Protein AF-A0A7W0JC96-F1 (afdb_monomer)

Foldseek 3Di:
DCVVVCVVLVVDDDPPCVQVVQQVVCVLVVFDRWDWDDPPVDIDTHGDDHPVVVPDDPDPPDDPDPDDDPVRVVVVVCPDPPRNDDPDDPPSPPPPDDD

Solvent-accessible surface area (backbone atoms only — not comparable to full-atom values): 6729 Å² total; per-residue (Å²): 144,54,67,66,59,34,41,77,68,66,75,44,77,69,89,83,48,63,66,60,46,54,44,48,54,20,59,76,67,70,31,65,68,60,48,78,44,81,62,83,96,43,74,49,77,46,75,64,81,45,68,84,59,70,75,51,75,82,69,72,81,72,75,82,60,100,59,78,52,71,69,53,51,54,56,55,63,62,71,44,88,90,59,80,81,72,86,74,76,81,82,78,78,79,78,78,77,83,132

Seconda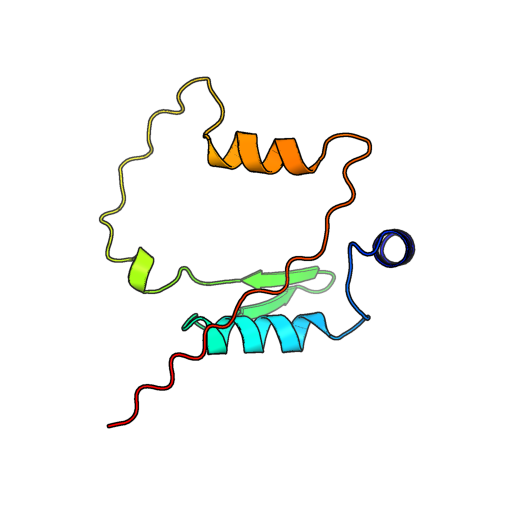ry structure (DSSP, 8-state):
--HHHHHHTT-S-STT-HHHHHHHHHHHTTPPPPEEEEETTEEEEEPPPPGGGTTS---------SS--HHHHHHHHTTSTT-----------------

pLDDT: mean 76.67, std 17.03, range [34.97, 96.94]

Sequence (99 aa):
MIARVFHELQLMEVWGSGYKRCMEDCRLGDYLAPEWLELGAAVRVTFSP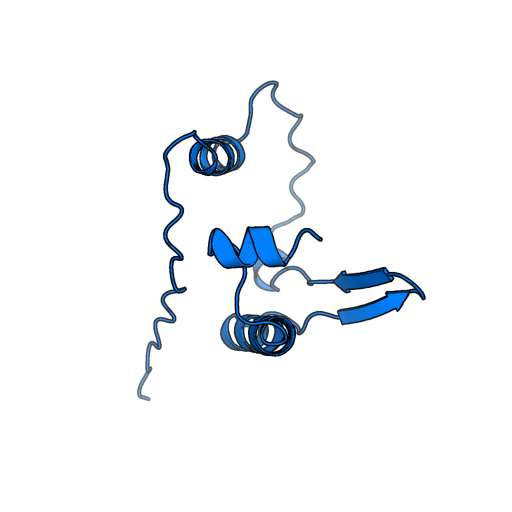HQRTLTKEPQPPQEVLHGLLERQKTILSLFQPGLQLKYIRPIVELTSIHG

Radius of gyration: 18.06 Å; Cα contacts (8 Å, |Δi|>4): 47; chains: 1; bounding box: 36×48×40 Å

Structure (mmCIF, N/CA/C/O backbone):
data_AF-A0A7W0JC96-F1
#
_entry.id   AF-A0A7W0JC96-F1
#
loop_
_atom_site.group_PDB
_atom_site.id
_atom_site.type_symbol
_atom_site.label_atom_id
_atom_site.label_alt_id
_atom_site.label_comp_id
_atom_site.label_asym_id
_atom_site.label_entity_id
_atom_site.label_seq_id
_atom_site.pdbx_PDB_ins_code
_atom_site.Cartn_x
_atom_site.Cartn_y
_atom_site.Cartn_z
_atom_site.occupancy
_atom_site.B_iso_or_equiv
_atom_site.auth_seq_id
_atom_site.auth_comp_id
_atom_site.auth_asym_id
_atom_site.auth_atom_id
_atom_site.pdbx_PDB_model_num
ATOM 1 N N . MET A 1 1 ? -6.860 5.965 16.430 1.00 62.34 1 MET A N 1
ATOM 2 C CA . MET A 1 1 ? -8.130 5.205 16.429 1.00 62.34 1 MET A CA 1
ATOM 3 C C . MET A 1 1 ? -8.725 5.224 15.018 1.00 62.34 1 MET A C 1
ATOM 5 O O . MET A 1 1 ? -9.685 5.925 14.766 1.00 62.34 1 MET A O 1
ATOM 9 N N . ILE A 1 2 ? -8.098 4.515 14.074 1.00 83.81 2 ILE A N 1
ATOM 10 C CA . ILE A 1 2 ? -8.549 4.438 12.664 1.00 83.81 2 ILE A CA 1
ATOM 11 C C . ILE A 1 2 ? -8.513 2.993 12.173 1.00 83.81 2 ILE A C 1
ATOM 13 O O . ILE A 1 2 ? -9.441 2.493 11.554 1.00 83.81 2 ILE A O 1
ATOM 17 N N . ALA A 1 3 ? -7.480 2.273 12.589 1.00 81.19 3 ALA A N 1
ATOM 18 C CA . ALA A 1 3 ? -7.256 0.902 12.200 1.00 81.19 3 ALA A CA 1
ATOM 19 C C . ALA A 1 3 ? -8.355 -0.082 12.661 1.00 81.19 3 ALA A C 1
ATOM 21 O O . ALA A 1 3 ? -8.701 -0.998 11.924 1.00 81.19 3 ALA A O 1
ATOM 22 N N . ARG A 1 4 ? -8.999 0.150 13.814 1.00 85.19 4 ARG A N 1
ATOM 23 C CA . ARG A 1 4 ? -10.183 -0.631 14.217 1.00 85.19 4 ARG A CA 1
ATOM 24 C C . ARG A 1 4 ? -11.345 -0.475 13.227 1.00 85.19 4 ARG A C 1
ATOM 26 O O . ARG A 1 4 ? -11.932 -1.475 12.844 1.00 85.19 4 ARG A O 1
ATOM 33 N N . VAL A 1 5 ? -11.629 0.753 12.783 1.00 89.62 5 VAL A N 1
ATOM 34 C CA . VAL A 1 5 ? -12.694 1.033 11.803 1.00 89.62 5 VAL A CA 1
ATOM 35 C C . VAL A 1 5 ? -12.396 0.325 10.481 1.00 89.62 5 VAL A C 1
ATOM 37 O O . VAL A 1 5 ? -13.267 -0.317 9.914 1.00 89.62 5 VAL A O 1
ATOM 40 N N . PHE A 1 6 ? -11.148 0.367 10.017 1.00 86.19 6 PHE A N 1
ATOM 41 C CA . PHE A 1 6 ? -10.742 -0.297 8.774 1.00 86.19 6 PHE A CA 1
ATOM 42 C C . PHE A 1 6 ? -10.831 -1.824 8.876 1.00 86.19 6 PHE A C 1
ATOM 44 O O . PHE A 1 6 ? -11.220 -2.478 7.913 1.00 86.19 6 PHE A O 1
ATOM 51 N N . HIS A 1 7 ? -10.511 -2.388 10.042 1.00 83.44 7 HIS A N 1
ATOM 52 C CA . HIS A 1 7 ? -10.694 -3.810 10.312 1.00 83.44 7 HIS A CA 1
ATOM 53 C C . HIS A 1 7 ? -12.183 -4.200 10.337 1.00 83.44 7 HIS A C 1
ATOM 55 O O . HIS A 1 7 ? -12.569 -5.174 9.699 1.00 83.44 7 HIS A O 1
ATOM 61 N N . GLU A 1 8 ? -13.036 -3.434 11.028 1.00 86.69 8 GLU A N 1
ATOM 62 C CA . GLU A 1 8 ? -14.490 -3.673 11.078 1.00 86.69 8 GLU A CA 1
ATOM 63 C C . GLU A 1 8 ? -15.146 -3.550 9.692 1.00 86.69 8 GLU A C 1
ATOM 65 O O . GLU A 1 8 ? -16.044 -4.323 9.368 1.00 86.69 8 GLU A O 1
ATOM 70 N N . LEU A 1 9 ? -14.649 -2.646 8.843 1.00 90.69 9 LEU A N 1
ATOM 71 C CA . LEU A 1 9 ? -15.070 -2.508 7.445 1.00 90.69 9 LEU A CA 1
ATOM 72 C C . LEU A 1 9 ? -14.422 -3.532 6.496 1.00 90.69 9 LEU A C 1
ATOM 74 O O . LEU A 1 9 ? -14.655 -3.463 5.293 1.00 90.69 9 LEU A O 1
ATOM 78 N N . GLN A 1 10 ? -13.601 -4.460 7.002 1.00 84.62 10 GLN A N 1
ATOM 79 C CA . GLN A 1 10 ? -12.870 -5.459 6.206 1.00 84.62 10 GLN A CA 1
ATOM 80 C C . GLN A 1 10 ? -11.957 -4.856 5.119 1.00 84.62 10 GLN A C 1
ATOM 82 O O . GLN A 1 10 ? -11.614 -5.509 4.136 1.00 84.62 10 GLN A O 1
ATOM 87 N N . LEU A 1 11 ? -11.522 -3.610 5.313 1.00 83.69 11 LEU A N 1
ATOM 88 C CA . LEU A 1 11 ? -10.596 -2.890 4.431 1.00 83.69 11 LEU A CA 1
ATOM 89 C C . LEU A 1 11 ? -9.130 -3.096 4.822 1.00 83.69 11 LEU A C 1
ATOM 91 O O . LEU A 1 11 ? -8.225 -2.600 4.153 1.00 83.69 11 LEU A O 1
ATOM 95 N N . MET A 1 12 ? -8.888 -3.805 5.920 1.00 82.94 12 MET A N 1
ATOM 96 C CA . MET A 1 12 ? -7.559 -4.118 6.407 1.00 82.94 12 MET A CA 1
ATOM 97 C C . MET A 1 12 ? -7.497 -5.561 6.878 1.00 82.94 12 MET A C 1
ATOM 99 O O . MET A 1 12 ? -8.431 -6.092 7.473 1.00 82.94 12 MET A O 1
ATOM 103 N N . GLU A 1 13 ? -6.364 -6.182 6.587 1.00 77.56 13 GLU A N 1
ATOM 104 C CA . GLU A 1 13 ? -6.033 -7.528 7.028 1.00 77.56 13 GLU A CA 1
ATOM 105 C C . GLU A 1 13 ? -5.705 -7.599 8.530 1.00 77.56 13 GLU A C 1
ATOM 107 O O . GLU A 1 13 ? -5.724 -6.600 9.254 1.00 77.56 13 GLU A O 1
ATOM 112 N N . VAL A 1 14 ? -5.381 -8.807 8.997 1.00 79.88 14 VAL A N 1
ATOM 113 C CA . VAL A 1 14 ? -4.924 -9.040 10.369 1.00 79.88 14 VAL A CA 1
ATOM 114 C C . VAL A 1 14 ? -3.669 -8.215 10.645 1.00 79.88 14 VAL A C 1
ATOM 116 O O . VAL A 1 14 ? -2.748 -8.130 9.833 1.00 79.88 14 VAL A O 1
ATOM 119 N N . TRP A 1 15 ? -3.613 -7.607 11.826 1.00 78.94 15 TRP A N 1
ATOM 120 C CA . TRP A 1 15 ? -2.476 -6.779 12.198 1.00 78.94 15 TRP A CA 1
ATOM 121 C C . TRP A 1 15 ? -1.159 -7.557 12.108 1.00 78.94 15 TRP A C 1
ATOM 123 O O . TRP A 1 15 ? -1.042 -8.670 12.616 1.00 78.94 15 TRP A O 1
ATOM 133 N N . GLY A 1 16 ? -0.157 -6.952 11.470 1.00 80.56 16 GLY A N 1
ATOM 134 C CA . GLY A 1 16 ? 1.179 -7.535 11.333 1.00 80.56 16 GLY A CA 1
ATOM 135 C C . GLY A 1 16 ? 1.371 -8.504 10.159 1.00 80.56 16 GLY A C 1
ATOM 136 O O . GLY A 1 16 ? 2.507 -8.913 9.925 1.00 80.56 16 GLY A O 1
ATOM 137 N N . SER A 1 17 ? 0.338 -8.843 9.373 1.00 85.94 17 SER A N 1
ATOM 138 C CA . SER A 1 17 ? 0.527 -9.688 8.177 1.00 85.94 17 SER A CA 1
ATOM 139 C C . SER A 1 17 ? 1.043 -8.924 6.953 1.00 85.94 17 SER A C 1
ATOM 141 O O . SER A 1 17 ? 1.684 -9.528 6.091 1.00 85.94 17 SER A O 1
ATOM 143 N N . GLY A 1 18 ? 0.844 -7.603 6.901 1.00 86.25 18 GLY A N 1
ATOM 144 C CA . GLY A 1 18 ? 1.124 -6.808 5.702 1.00 86.25 18 GLY A CA 1
ATOM 145 C C . GLY A 1 18 ? 2.573 -6.825 5.233 1.00 86.25 18 GLY A C 1
ATOM 146 O O . GLY A 1 18 ? 2.811 -6.947 4.038 1.00 86.25 18 GLY A O 1
ATOM 147 N N . TYR A 1 19 ? 3.551 -6.808 6.146 1.00 89.44 19 TYR A N 1
ATOM 148 C CA . TYR A 1 19 ? 4.965 -6.906 5.763 1.00 89.44 19 TYR A CA 1
ATOM 149 C C . TYR A 1 19 ? 5.255 -8.206 5.002 1.00 89.44 19 TYR A C 1
ATOM 151 O O . TYR A 1 19 ? 5.767 -8.178 3.884 1.00 89.44 19 TYR A O 1
ATOM 159 N N . LYS A 1 20 ? 4.880 -9.351 5.593 1.00 90.19 20 LYS A N 1
ATOM 160 C CA . LYS A 1 20 ? 5.127 -10.674 5.001 1.00 90.19 20 LYS A CA 1
ATOM 161 C C . LYS A 1 20 ? 4.429 -10.816 3.654 1.00 90.19 20 LYS A C 1
ATOM 163 O O . LYS A 1 20 ? 5.025 -11.347 2.725 1.00 90.19 20 LYS A O 1
ATOM 168 N N . ARG A 1 21 ? 3.197 -10.316 3.545 1.00 90.00 21 ARG A N 1
ATOM 169 C CA . ARG A 1 21 ? 2.435 -10.376 2.299 1.00 90.00 21 ARG A CA 1
ATOM 170 C C . ARG A 1 21 ? 3.056 -9.512 1.205 1.00 90.00 21 ARG A C 1
ATOM 172 O O . ARG A 1 21 ? 3.253 -10.014 0.113 1.00 90.00 21 ARG A O 1
ATOM 179 N N . CYS A 1 22 ? 3.441 -8.268 1.501 1.00 93.19 22 CYS A N 1
ATOM 180 C CA . CYS A 1 22 ? 4.113 -7.408 0.521 1.00 93.19 22 CYS A CA 1
ATOM 181 C C . CYS A 1 22 ? 5.393 -8.054 -0.027 1.00 93.19 22 CYS A C 1
ATOM 183 O O . CYS A 1 22 ? 5.638 -8.007 -1.228 1.00 93.19 22 CYS A O 1
ATOM 185 N N . MET A 1 23 ? 6.197 -8.672 0.844 1.00 94.62 23 MET A N 1
ATOM 186 C CA . MET A 1 23 ? 7.412 -9.376 0.427 1.00 94.62 23 MET A CA 1
ATOM 187 C C . MET A 1 23 ? 7.097 -10.573 -0.479 1.00 94.62 23 MET A C 1
ATOM 189 O O . MET A 1 23 ? 7.739 -10.741 -1.514 1.00 94.62 23 MET A O 1
ATOM 193 N N . GLU A 1 24 ? 6.105 -11.384 -0.107 1.00 95.06 24 GLU A N 1
ATOM 194 C CA . GLU A 1 24 ? 5.723 -12.574 -0.870 1.00 95.06 24 GLU A CA 1
ATOM 195 C C . GLU A 1 24 ? 5.070 -12.225 -2.211 1.00 95.06 24 GLU A C 1
ATOM 197 O O . GLU A 1 24 ? 5.431 -12.809 -3.228 1.00 95.06 24 GLU A O 1
ATOM 202 N N . ASP A 1 25 ? 4.182 -11.231 -2.247 1.00 94.88 25 ASP A N 1
ATOM 203 C CA . ASP A 1 25 ? 3.542 -10.759 -3.477 1.00 94.88 25 ASP A CA 1
ATOM 204 C C . ASP A 1 25 ? 4.585 -10.209 -4.460 1.00 94.88 25 ASP A C 1
ATOM 206 O O . ASP A 1 25 ? 4.528 -10.507 -5.654 1.00 94.88 25 ASP A O 1
ATOM 210 N N . CYS A 1 26 ? 5.584 -9.460 -3.970 1.00 95.31 26 CYS A N 1
ATOM 211 C CA . CYS A 1 26 ? 6.694 -9.013 -4.810 1.00 95.31 26 CYS A CA 1
ATOM 212 C C . CYS A 1 26 ? 7.502 -10.196 -5.352 1.00 95.31 26 CYS A C 1
ATOM 214 O O . CYS A 1 26 ? 7.782 -10.238 -6.547 1.00 95.31 26 CYS A O 1
ATOM 216 N N . ARG A 1 27 ? 7.819 -11.182 -4.504 1.00 94.69 27 ARG A N 1
ATOM 217 C CA . ARG A 1 27 ? 8.565 -12.382 -4.903 1.00 94.69 27 ARG A CA 1
ATOM 218 C C . ARG A 1 27 ? 7.816 -13.203 -5.957 1.00 94.69 27 ARG A C 1
ATOM 220 O O . ARG A 1 27 ? 8.423 -13.644 -6.927 1.00 94.69 27 ARG A O 1
ATOM 227 N N . LEU A 1 28 ? 6.516 -13.424 -5.767 1.00 96.19 28 LEU A N 1
ATOM 228 C CA . LEU A 1 28 ? 5.668 -14.176 -6.698 1.00 96.19 28 LEU A CA 1
ATOM 229 C C . LEU A 1 28 ? 5.437 -13.420 -8.009 1.00 96.19 28 LEU A C 1
ATOM 231 O O . LEU A 1 28 ? 5.305 -14.043 -9.059 1.00 96.19 28 LEU A O 1
ATOM 235 N N . GLY A 1 29 ? 5.383 -12.090 -7.947 1.00 93.06 29 GLY A N 1
ATOM 236 C CA . GLY A 1 29 ? 5.169 -11.223 -9.099 1.00 93.06 29 GLY A CA 1
ATOM 237 C C . GLY A 1 29 ? 6.435 -10.812 -9.849 1.00 93.06 29 GLY A C 1
ATOM 238 O O . GLY A 1 29 ? 6.317 -9.940 -10.701 1.00 93.06 29 GLY A O 1
ATOM 239 N N . ASP A 1 30 ? 7.610 -11.370 -9.527 1.00 93.12 30 ASP A N 1
ATOM 240 C CA . ASP A 1 30 ? 8.909 -10.997 -10.123 1.00 93.12 30 ASP A CA 1
ATOM 241 C C . ASP A 1 30 ? 9.262 -9.496 -9.960 1.00 93.12 30 ASP A C 1
ATOM 243 O O . ASP A 1 30 ? 9.928 -8.861 -10.781 1.00 93.12 30 ASP A O 1
ATOM 247 N N . TYR A 1 31 ? 8.802 -8.897 -8.858 1.00 94.38 31 TYR A N 1
ATOM 248 C CA . TYR A 1 31 ? 9.202 -7.561 -8.426 1.00 94.38 31 TYR A CA 1
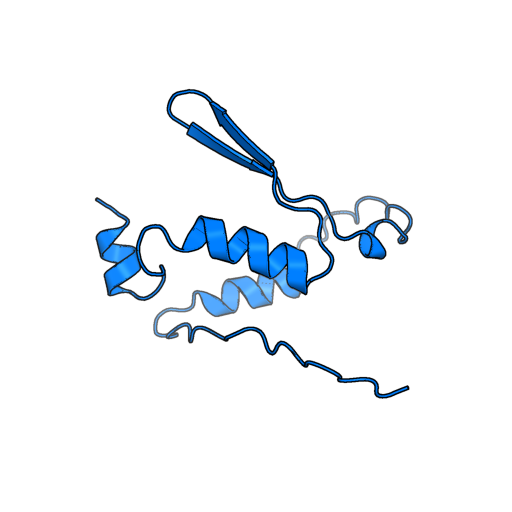ATOM 249 C C . TYR A 1 31 ? 10.412 -7.640 -7.494 1.00 94.38 31 TYR A C 1
ATOM 251 O O . TYR A 1 31 ? 10.573 -8.579 -6.711 1.00 94.38 31 TYR A O 1
ATOM 259 N N . LEU A 1 32 ? 11.220 -6.577 -7.486 1.00 93.81 32 LEU A N 1
ATOM 260 C CA . LEU A 1 32 ? 12.180 -6.367 -6.405 1.00 93.81 32 LEU A CA 1
ATOM 261 C C . LEU A 1 32 ? 11.437 -6.207 -5.074 1.00 93.81 32 LEU A C 1
ATOM 263 O O . LEU A 1 32 ? 10.374 -5.583 -5.016 1.00 93.81 32 LEU A O 1
ATOM 267 N N . ALA A 1 33 ? 12.025 -6.745 -4.006 1.00 95.56 33 ALA A N 1
ATOM 268 C CA . ALA A 1 33 ? 11.502 -6.558 -2.662 1.00 95.56 33 ALA A CA 1
ATOM 269 C C . ALA A 1 33 ? 11.395 -5.057 -2.322 1.00 95.56 33 ALA A C 1
ATOM 271 O O . ALA A 1 33 ? 12.295 -4.288 -2.678 1.00 95.56 33 ALA A O 1
ATOM 272 N N . PRO A 1 34 ? 10.323 -4.627 -1.635 1.00 96.12 34 PRO A N 1
ATOM 273 C CA . PRO A 1 34 ? 10.181 -3.241 -1.223 1.00 96.12 34 PRO A CA 1
ATOM 274 C C . PRO A 1 34 ? 11.248 -2.862 -0.195 1.00 96.12 34 PRO A C 1
ATOM 276 O O . PRO A 1 34 ? 11.569 -3.633 0.710 1.00 96.12 34 PRO A O 1
ATOM 279 N N . GLU A 1 35 ? 11.759 -1.640 -0.304 1.00 96.50 35 GLU A N 1
ATOM 280 C CA . GLU A 1 35 ? 12.647 -1.057 0.698 1.00 96.50 35 GLU A CA 1
ATOM 281 C C . GLU A 1 35 ? 11.811 -0.474 1.841 1.00 96.50 35 GLU A C 1
ATOM 283 O O . GLU A 1 35 ? 10.871 0.289 1.603 1.00 96.50 35 GLU A O 1
ATOM 288 N N . TRP A 1 36 ? 12.172 -0.807 3.078 1.00 95.19 36 TRP A N 1
ATOM 289 C CA . TRP A 1 36 ? 11.547 -0.275 4.285 1.00 95.19 36 TRP A CA 1
ATOM 290 C C . TRP A 1 36 ? 12.551 0.612 5.005 1.00 95.19 36 TRP A C 1
ATOM 292 O O . TRP A 1 36 ? 13.600 0.135 5.433 1.00 95.19 36 TRP A O 1
ATOM 302 N N . LEU A 1 37 ? 12.222 1.892 5.151 1.00 96.94 37 LEU A N 1
ATOM 303 C CA . LEU A 1 37 ? 13.072 2.861 5.829 1.00 96.94 37 LEU A CA 1
ATOM 304 C C . LEU A 1 37 ? 12.312 3.517 6.978 1.00 96.94 37 LEU A C 1
ATOM 306 O O . LEU A 1 37 ? 11.272 4.147 6.771 1.00 96.94 37 LEU A O 1
ATOM 310 N N . GLU A 1 38 ? 12.857 3.391 8.183 1.00 96.00 38 GLU A N 1
ATOM 311 C CA . GLU A 1 38 ? 12.364 4.093 9.363 1.00 96.00 38 GLU A CA 1
ATOM 312 C C . GLU A 1 38 ? 12.906 5.528 9.379 1.00 96.00 38 GLU A C 1
ATOM 314 O O . GLU A 1 38 ? 14.107 5.773 9.285 1.00 96.00 38 GLU A O 1
ATOM 319 N N . LEU A 1 39 ? 11.994 6.490 9.471 1.00 96.00 39 LEU A N 1
ATOM 320 C CA . LEU A 1 39 ? 12.244 7.928 9.475 1.00 96.00 39 LEU A CA 1
ATOM 321 C C . LEU A 1 39 ? 11.733 8.515 10.799 1.00 96.00 39 LEU A C 1
ATOM 323 O O . LEU A 1 39 ? 10.883 9.407 10.826 1.00 96.00 39 LEU A O 1
ATOM 327 N N . GLY A 1 40 ? 12.207 7.953 11.913 1.00 94.19 40 GLY A N 1
ATOM 328 C CA . GLY A 1 40 ? 11.754 8.300 13.259 1.00 94.19 40 GLY A CA 1
ATOM 329 C C . GLY A 1 40 ? 10.287 7.929 13.472 1.00 94.19 40 GLY A C 1
ATOM 330 O O . GLY A 1 40 ? 9.948 6.762 13.602 1.00 94.19 40 GLY A O 1
ATOM 331 N N . ALA A 1 41 ? 9.395 8.922 13.488 1.00 92.56 41 ALA A N 1
ATOM 332 C CA . ALA A 1 41 ? 7.960 8.699 13.700 1.00 92.56 41 ALA A CA 1
ATOM 333 C C . ALA A 1 41 ? 7.206 8.198 12.450 1.00 92.56 41 ALA A C 1
ATOM 335 O O . ALA A 1 41 ? 5.993 7.990 12.504 1.00 92.56 41 ALA A O 1
ATOM 336 N N . ALA A 1 42 ? 7.895 8.041 11.318 1.00 93.81 42 ALA A N 1
ATOM 337 C CA . ALA A 1 42 ? 7.312 7.600 10.059 1.00 93.81 42 ALA A CA 1
ATOM 338 C C . ALA A 1 42 ? 8.068 6.400 9.485 1.00 93.81 42 ALA A C 1
ATOM 340 O O . ALA A 1 42 ? 9.254 6.214 9.734 1.00 93.81 42 ALA A O 1
ATOM 341 N N . VAL A 1 43 ? 7.382 5.620 8.655 1.00 93.06 43 VAL A N 1
ATOM 342 C CA . VAL A 1 43 ? 7.988 4.558 7.849 1.00 93.06 43 VAL A CA 1
ATOM 343 C C . VAL A 1 43 ? 7.716 4.867 6.386 1.00 93.06 43 VAL A C 1
ATOM 345 O O . VAL A 1 43 ? 6.575 5.132 6.004 1.00 93.06 43 VAL A O 1
ATOM 348 N N . ARG A 1 44 ? 8.764 4.829 5.563 1.00 95.44 44 ARG A N 1
ATOM 349 C CA . ARG A 1 44 ? 8.656 4.888 4.107 1.00 95.44 44 ARG A CA 1
ATOM 350 C C . ARG A 1 44 ? 8.817 3.485 3.542 1.00 95.44 44 ARG A C 1
ATOM 352 O O . ARG A 1 44 ? 9.771 2.791 3.879 1.00 95.44 44 ARG A O 1
ATOM 359 N N . VAL A 1 45 ? 7.896 3.107 2.663 1.00 95.56 45 VAL A N 1
ATOM 360 C CA . VAL A 1 45 ? 7.936 1.837 1.935 1.00 95.56 45 VAL A CA 1
ATOM 361 C C . VAL A 1 45 ? 8.033 2.148 0.448 1.00 95.56 45 VAL A C 1
ATOM 363 O O . VAL A 1 45 ? 7.124 2.767 -0.107 1.00 95.56 45 VAL A O 1
ATOM 366 N N . THR A 1 46 ? 9.136 1.757 -0.187 1.00 96.38 46 THR A N 1
ATOM 367 C CA . THR A 1 46 ? 9.413 2.065 -1.596 1.00 96.38 46 THR A CA 1
ATOM 368 C C . THR A 1 46 ? 9.309 0.802 -2.441 1.00 96.38 46 THR A C 1
ATOM 370 O O . THR A 1 46 ? 10.068 -0.144 -2.242 1.00 96.38 46 THR A O 1
ATOM 3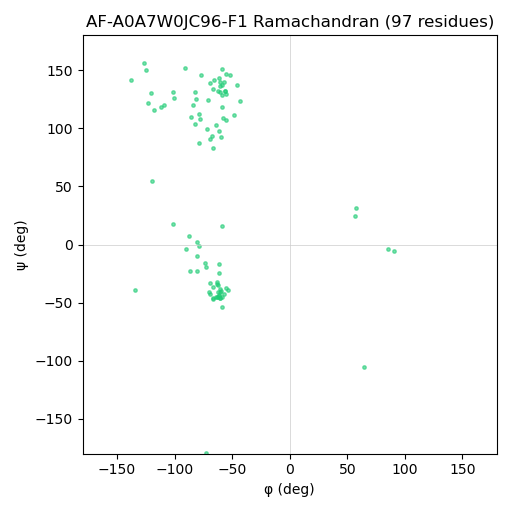73 N N . PHE A 1 47 ? 8.403 0.802 -3.420 1.00 95.12 47 PHE A N 1
ATOM 374 C CA . PHE A 1 47 ? 8.289 -0.253 -4.430 1.00 95.12 47 PHE A CA 1
ATOM 375 C C . PHE A 1 47 ? 8.941 0.209 -5.731 1.00 95.12 47 PHE A C 1
ATOM 377 O O . PHE 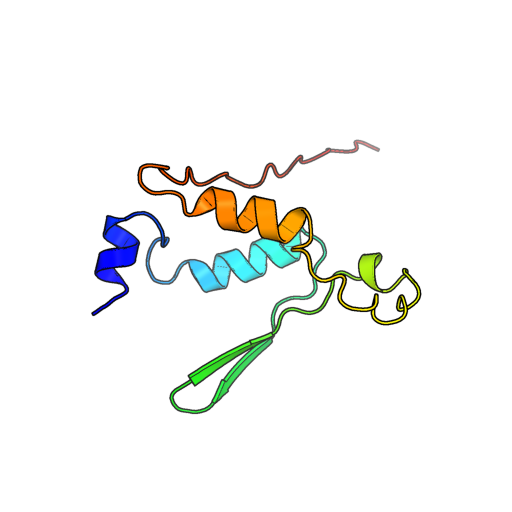A 1 47 ? 8.589 1.263 -6.265 1.00 95.12 47 PHE A O 1
ATOM 384 N N . SER A 1 48 ? 9.870 -0.588 -6.255 1.00 92.12 48 SER A N 1
ATOM 385 C CA . SER A 1 48 ? 10.455 -0.323 -7.570 1.00 92.12 48 SER A CA 1
ATOM 386 C C . SER A 1 48 ? 9.490 -0.744 -8.686 1.00 92.12 48 SER A C 1
ATOM 388 O O . SER A 1 48 ? 8.777 -1.741 -8.529 1.00 92.12 48 SER A O 1
ATOM 390 N N . PRO A 1 49 ? 9.460 -0.031 -9.828 1.00 90.50 49 PRO A N 1
ATOM 391 C CA . PRO A 1 49 ? 8.710 -0.473 -10.998 1.00 90.50 49 PRO A CA 1
ATOM 392 C C . PRO A 1 49 ? 9.131 -1.879 -11.440 1.00 90.50 49 PRO A C 1
ATOM 394 O O . PRO A 1 49 ? 10.302 -2.248 -11.343 1.00 90.50 49 PRO A O 1
ATOM 397 N N . HIS A 1 50 ? 8.186 -2.657 -11.971 1.00 90.81 50 HIS A N 1
ATOM 398 C CA . HIS A 1 50 ? 8.488 -3.979 -12.522 1.00 90.81 50 HIS A CA 1
ATOM 399 C C . HIS A 1 50 ? 9.482 -3.857 -13.685 1.00 90.81 50 HIS A C 1
ATOM 401 O O . HIS A 1 50 ? 9.310 -2.983 -14.537 1.00 90.81 50 HIS A O 1
ATOM 407 N N . GLN A 1 51 ? 10.459 -4.758 -13.814 1.00 82.56 51 GLN A N 1
ATOM 408 C CA . GLN A 1 51 ? 11.491 -4.668 -14.865 1.00 82.56 51 GLN A CA 1
ATOM 409 C C . GLN A 1 51 ? 10.900 -4.591 -16.285 1.00 82.56 51 GLN A C 1
ATOM 411 O O . GLN A 1 51 ? 11.341 -3.801 -17.114 1.00 82.56 51 GLN A O 1
ATOM 416 N N . ARG A 1 52 ? 9.807 -5.324 -16.536 1.00 81.31 52 ARG A N 1
ATOM 417 C CA . ARG A 1 52 ? 9.032 -5.278 -17.799 1.00 81.31 52 ARG A CA 1
ATOM 418 C C . ARG A 1 52 ? 8.419 -3.908 -18.133 1.00 81.31 52 ARG A C 1
ATOM 420 O O . ARG A 1 52 ? 7.992 -3.698 -19.263 1.00 81.31 52 ARG A O 1
ATOM 427 N N . THR A 1 53 ? 8.321 -2.990 -17.171 1.00 74.62 53 THR A N 1
ATOM 428 C CA . THR A 1 53 ? 7.842 -1.617 -17.420 1.00 74.62 53 THR A CA 1
ATOM 429 C C . THR A 1 53 ? 8.956 -0.676 -17.868 1.00 74.62 53 THR A C 1
ATOM 431 O O . THR A 1 53 ? 8.663 0.290 -18.563 1.00 74.62 53 THR A O 1
ATOM 434 N N . LEU A 1 54 ? 10.219 -0.994 -17.559 1.00 66.56 54 LEU A N 1
ATOM 435 C CA . LEU A 1 54 ? 11.389 -0.200 -17.952 1.00 66.56 54 LEU A CA 1
ATOM 436 C C . LEU A 1 54 ? 11.724 -0.331 -19.446 1.00 66.56 54 LEU A C 1
ATOM 438 O O . LEU A 1 54 ? 12.467 0.479 -19.984 1.00 66.56 54 LEU A O 1
ATOM 442 N N . THR A 1 55 ? 11.178 -1.344 -20.123 1.00 57.97 55 THR A N 1
ATOM 443 C C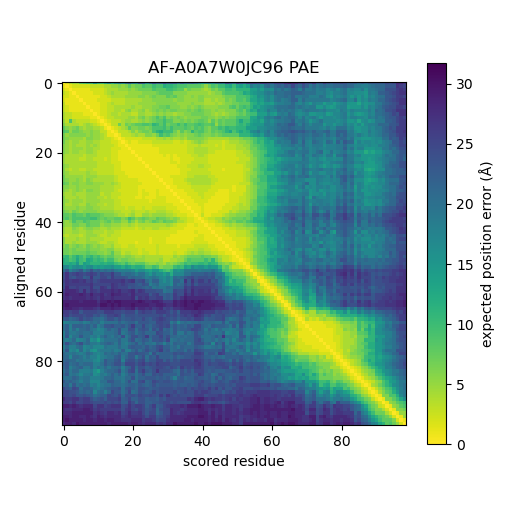A . THR A 1 55 ? 11.381 -1.588 -21.561 1.00 57.97 55 THR A CA 1
ATOM 444 C C . THR A 1 55 ? 10.497 -0.716 -22.455 1.00 57.97 55 THR A C 1
ATOM 446 O O . THR A 1 55 ? 10.677 -0.707 -23.669 1.00 57.97 55 THR A O 1
ATOM 449 N N . LYS A 1 56 ? 9.525 0.005 -21.885 1.00 58.09 56 LYS A N 1
ATOM 450 C CA . LYS A 1 56 ? 8.792 1.040 -22.615 1.00 58.09 56 LYS A CA 1
ATOM 451 C C . LYS A 1 56 ? 9.619 2.314 -22.537 1.00 58.09 56 LYS A C 1
ATOM 453 O O . LYS A 1 56 ? 9.863 2.793 -21.432 1.00 58.09 56 LYS A O 1
ATOM 458 N N . GLU A 1 57 ? 10.036 2.850 -23.686 1.00 61.25 57 GLU A N 1
ATOM 459 C CA . GLU A 1 57 ? 10.600 4.201 -23.739 1.00 61.25 57 GLU A CA 1
ATOM 460 C C . GLU A 1 57 ? 9.712 5.146 -22.917 1.00 61.25 57 GLU A C 1
ATOM 462 O O . GLU A 1 57 ? 8.480 5.019 -22.988 1.00 61.25 57 GLU A O 1
ATOM 467 N N . PRO A 1 58 ? 10.302 6.047 -22.108 1.00 56.34 58 PRO A N 1
ATOM 468 C CA . PRO A 1 58 ? 9.533 7.012 -21.345 1.00 56.34 58 PRO A CA 1
ATOM 469 C C . PRO A 1 58 ? 8.657 7.787 -22.323 1.00 56.34 58 PRO A C 1
ATOM 471 O O . PRO A 1 58 ? 9.141 8.591 -23.117 1.00 56.34 58 PRO A O 1
ATOM 474 N N . GLN A 1 59 ? 7.357 7.496 -22.296 1.00 57.91 59 GLN A N 1
ATOM 475 C CA . GLN A 1 59 ? 6.411 8.252 -23.091 1.00 57.91 59 GLN A CA 1
ATOM 476 C C . GLN A 1 59 ? 6.481 9.693 -22.584 1.00 57.91 59 GLN A C 1
ATOM 478 O O . GLN A 1 59 ? 6.475 9.892 -21.360 1.00 57.91 59 GLN A O 1
ATOM 483 N N . PRO A 1 60 ? 6.584 10.692 -23.479 1.00 60.66 60 PRO A N 1
ATOM 484 C CA . PRO A 1 60 ? 6.522 12.081 -23.061 1.00 60.66 60 PRO A CA 1
ATOM 485 C C . PRO A 1 60 ? 5.263 12.268 -22.206 1.00 60.66 60 PRO A C 1
ATOM 487 O O . PRO A 1 60 ? 4.267 11.579 -22.462 1.00 60.66 60 PRO A O 1
ATOM 490 N N . PRO A 1 61 ? 5.298 13.141 -21.180 1.00 56.19 61 PRO A N 1
ATOM 491 C CA . PRO A 1 61 ? 4.127 13.423 -20.365 1.00 56.19 61 PRO A CA 1
ATOM 492 C C . PRO A 1 61 ? 2.961 13.701 -21.308 1.00 56.19 61 PRO A C 1
ATOM 494 O O . PRO A 1 61 ? 3.000 14.677 -22.056 1.00 56.19 61 PRO A O 1
ATOM 497 N N . GLN A 1 62 ? 1.978 12.798 -21.350 1.00 58.34 62 GLN A N 1
ATOM 498 C CA . GLN A 1 62 ? 0.772 13.046 -22.122 1.00 58.34 62 GLN A CA 1
ATOM 499 C C . GLN A 1 62 ? 0.191 14.330 -21.545 1.00 58.34 62 GLN A C 1
ATOM 501 O O . GLN A 1 62 ? -0.077 14.381 -20.340 1.00 58.34 62 GLN A O 1
ATOM 506 N N . GLU A 1 63 ? 0.091 15.373 -22.377 1.00 57.62 63 GLU A N 1
ATOM 507 C CA . GLU A 1 63 ? -0.599 16.607 -22.018 1.00 57.62 63 GLU A CA 1
ATOM 508 C C . GLU A 1 63 ? -1.887 16.206 -21.317 1.00 57.62 63 GLU A C 1
ATOM 510 O O . GLU A 1 63 ? -2.644 15.379 -21.833 1.00 57.62 63 GLU A O 1
ATOM 515 N N . VAL A 1 64 ? -2.056 16.701 -20.091 1.00 56.75 64 VAL A N 1
ATOM 516 C CA . VAL A 1 64 ? -3.181 16.370 -19.226 1.00 56.75 64 VAL A CA 1
ATOM 517 C C . VAL A 1 64 ? -4.441 16.790 -19.968 1.00 56.75 64 VAL A C 1
ATOM 519 O O . VAL A 1 64 ? -4.871 17.939 -19.906 1.00 56.75 64 VAL A O 1
ATOM 522 N N . LEU A 1 65 ? -5.017 15.853 -20.718 1.00 52.06 65 LEU A N 1
ATOM 523 C CA . LEU A 1 65 ? -6.331 16.005 -21.296 1.00 52.06 65 LEU A CA 1
ATOM 524 C C . LEU A 1 65 ? -7.246 16.285 -20.104 1.00 52.06 65 LEU A C 1
ATOM 526 O O . LEU A 1 65 ? -7.160 15.597 -19.089 1.00 52.06 65 LEU A O 1
ATOM 530 N N . HIS A 1 66 ? -8.096 17.302 -20.209 1.00 59.44 66 HIS A N 1
ATOM 531 C CA . HIS A 1 66 ? -9.017 17.774 -19.166 1.00 59.44 66 HIS A CA 1
ATOM 532 C C . HIS A 1 66 ? -10.032 16.717 -18.650 1.00 59.44 66 HIS A C 1
ATOM 534 O O . HIS A 1 66 ? -11.022 17.064 -18.010 1.00 59.44 66 HIS A O 1
ATOM 540 N N . GLY A 1 67 ? -9.815 15.427 -18.911 1.00 66.00 67 GLY A N 1
ATOM 541 C CA . GLY A 1 67 ? -10.623 14.306 -18.462 1.00 66.00 67 GLY A CA 1
ATOM 542 C C . GLY A 1 67 ? -9.805 13.267 -17.700 1.00 66.00 67 GLY A C 1
ATOM 543 O O . GLY A 1 67 ? -8.624 13.044 -17.953 1.00 66.00 67 GLY A O 1
ATOM 544 N N . LEU A 1 68 ? -10.474 12.595 -16.766 1.00 73.81 68 LEU A N 1
ATOM 545 C CA . LEU A 1 68 ? -9.908 11.455 -16.055 1.00 73.81 68 LEU A CA 1
ATOM 546 C C . LEU A 1 68 ? -9.559 10.333 -17.038 1.00 73.81 68 LEU A C 1
ATOM 548 O O . LEU A 1 68 ? -10.371 9.978 -17.896 1.00 73.81 68 LEU A O 1
ATOM 552 N N . LEU A 1 69 ? -8.386 9.730 -16.857 1.00 80.69 69 LEU A N 1
ATOM 553 C CA . LEU A 1 69 ? -8.016 8.493 -17.540 1.00 80.69 69 LEU A CA 1
ATOM 554 C C . LEU A 1 69 ? -9.023 7.389 -17.194 1.00 80.69 69 LEU A C 1
ATOM 556 O O . LEU A 1 69 ? -9.554 7.350 -16.082 1.00 80.69 69 LEU A O 1
ATOM 560 N N . GLU A 1 70 ? -9.225 6.430 -18.100 1.00 76.94 70 GLU A N 1
ATOM 561 C CA . GLU A 1 70 ? -10.149 5.307 -17.871 1.00 76.94 70 GLU A CA 1
ATOM 562 C C . GLU A 1 70 ? -9.837 4.558 -16.570 1.00 76.94 70 GLU A C 1
ATOM 564 O O . GLU A 1 70 ? -10.733 4.266 -15.786 1.00 76.94 70 GLU A O 1
ATOM 569 N N . ARG A 1 71 ? -8.551 4.371 -16.244 1.00 73.81 71 ARG A N 1
ATOM 570 C CA . ARG A 1 71 ? -8.138 3.782 -14.961 1.00 73.81 71 ARG A CA 1
ATOM 571 C C . ARG A 1 71 ? -8.612 4.596 -13.754 1.00 73.81 71 ARG A C 1
ATOM 573 O O . ARG A 1 71 ? -9.002 4.013 -12.748 1.00 73.81 71 ARG A O 1
ATOM 580 N N . GLN A 1 72 ? -8.564 5.922 -13.833 1.00 78.75 72 GLN A N 1
ATOM 581 C CA . GLN A 1 72 ? -9.008 6.799 -12.749 1.00 78.75 72 GLN A CA 1
ATOM 582 C C . GLN A 1 72 ? -10.532 6.740 -12.597 1.00 78.75 72 GLN A C 1
ATOM 584 O O . GLN A 1 72 ? -11.016 6.637 -11.473 1.00 78.75 72 GLN A O 1
ATOM 589 N N . LYS A 1 73 ? -11.282 6.706 -13.709 1.00 81.75 73 LYS A N 1
ATOM 590 C CA . LYS A 1 73 ? -12.739 6.482 -13.693 1.00 81.75 73 LYS A CA 1
ATOM 591 C C . LYS A 1 73 ? -13.091 5.142 -13.045 1.00 81.75 73 LYS A C 1
ATOM 593 O O . LYS A 1 73 ? -13.955 5.095 -12.172 1.00 81.75 73 LYS A O 1
ATOM 598 N N . THR A 1 74 ? -12.370 4.077 -13.400 1.00 79.38 74 THR A N 1
ATOM 599 C CA . THR A 1 74 ? -12.540 2.749 -12.796 1.00 79.38 74 THR A CA 1
ATOM 600 C C . THR A 1 74 ? -12.270 2.779 -11.297 1.00 79.38 74 THR A C 1
ATOM 602 O O . THR A 1 74 ? -13.080 2.266 -10.534 1.00 79.38 74 THR A O 1
ATOM 605 N N . ILE A 1 75 ? -11.188 3.421 -10.848 1.00 79.88 75 ILE A N 1
ATOM 606 C CA . ILE A 1 75 ? -10.886 3.546 -9.415 1.00 79.88 75 ILE A CA 1
ATOM 607 C C . ILE A 1 75 ? -12.009 4.291 -8.688 1.00 79.88 75 ILE A C 1
ATOM 609 O O . ILE A 1 75 ? -12.470 3.821 -7.655 1.00 79.88 75 ILE A O 1
ATOM 613 N N . LEU A 1 76 ? -12.498 5.409 -9.229 1.00 78.06 76 LEU A N 1
ATOM 614 C CA . LEU A 1 76 ? -13.585 6.168 -8.603 1.00 78.06 76 LEU A CA 1
ATOM 615 C C . LEU A 1 76 ? -14.893 5.373 -8.521 1.00 78.06 76 LEU A C 1
ATOM 617 O O . LEU A 1 76 ? -15.618 5.498 -7.536 1.00 78.06 76 LEU A O 1
ATOM 621 N N . SER A 1 77 ? -15.175 4.514 -9.506 1.00 79.25 77 SER A N 1
ATOM 622 C CA . SER A 1 77 ? -16.362 3.646 -9.491 1.00 79.25 77 SER A CA 1
ATOM 623 C C . SER A 1 77 ? -16.385 2.670 -8.307 1.00 79.25 77 SER A C 1
ATOM 625 O O . SER A 1 77 ? -17.459 2.281 -7.853 1.00 79.25 77 SER A O 1
ATOM 627 N N . LEU A 1 78 ? -15.217 2.334 -7.749 1.00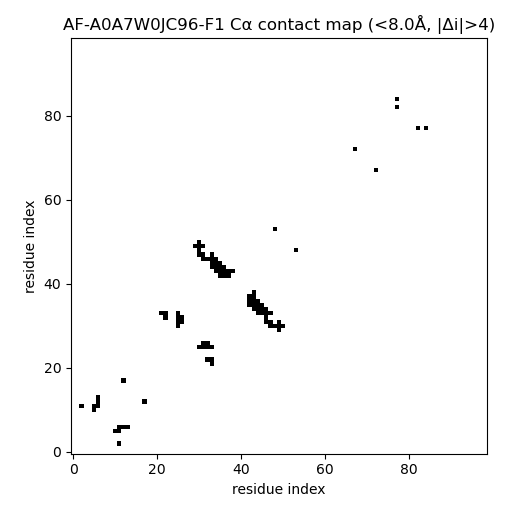 77.00 78 LEU A N 1
ATOM 628 C CA . LEU A 1 78 ? -15.090 1.450 -6.590 1.00 77.00 78 LEU A CA 1
ATOM 629 C C . LEU A 1 78 ? -15.542 2.118 -5.279 1.00 77.00 78 LEU A C 1
ATOM 631 O O . LEU A 1 78 ? -15.851 1.421 -4.319 1.00 77.00 78 LEU A O 1
ATOM 635 N N . PHE A 1 79 ? -15.617 3.450 -5.224 1.00 77.44 79 PHE A N 1
ATOM 636 C CA . PHE A 1 79 ? -15.956 4.198 -4.006 1.00 77.44 79 PHE A CA 1
ATOM 637 C C . PHE A 1 79 ? -17.408 4.697 -3.978 1.00 77.44 79 PHE A C 1
ATOM 639 O O . PHE A 1 79 ? -17.736 5.601 -3.207 1.00 77.44 79 PHE A O 1
ATOM 646 N N . GLN A 1 80 ? -18.295 4.138 -4.810 1.00 77.31 80 GLN A N 1
ATOM 647 C CA . GLN A 1 80 ? -19.706 4.518 -4.783 1.00 77.31 80 GLN A CA 1
ATOM 648 C C . GLN A 1 80 ? -20.399 4.032 -3.494 1.00 77.31 80 GLN A C 1
ATOM 650 O O . GLN A 1 80 ? -20.170 2.898 -3.061 1.00 77.31 80 GLN A O 1
ATOM 655 N N . PRO A 1 81 ? -21.265 4.858 -2.874 1.00 72.94 81 PRO A N 1
ATOM 656 C CA . PRO A 1 81 ? -22.004 4.465 -1.678 1.00 72.94 81 PRO A CA 1
ATOM 657 C C . PRO A 1 81 ? -22.805 3.176 -1.911 1.00 72.94 81 PRO A C 1
ATOM 659 O O . PRO A 1 81 ? -23.551 3.073 -2.881 1.00 72.94 81 PRO A O 1
ATOM 662 N N . GLY A 1 82 ? -22.660 2.197 -1.015 1.00 71.38 82 GLY A N 1
ATOM 663 C CA . GLY A 1 82 ? -23.363 0.910 -1.093 1.00 71.38 82 GLY A CA 1
ATOM 664 C C . GLY A 1 82 ? -22.623 -0.196 -1.854 1.00 71.38 82 GLY A C 1
ATOM 665 O O . GLY A 1 82 ? -23.072 -1.342 -1.826 1.00 71.38 82 GLY A O 1
ATOM 666 N N . LEU A 1 83 ? -21.472 0.094 -2.473 1.00 70.50 83 LEU A N 1
ATOM 667 C CA . LEU A 1 83 ? -20.620 -0.943 -3.052 1.00 70.50 83 LEU A CA 1
ATOM 668 C C . LEU A 1 83 ? -19.810 -1.631 -1.941 1.00 70.50 83 LEU A C 1
ATOM 670 O O . LEU A 1 83 ? -18.926 -1.029 -1.334 1.00 70.50 83 LEU A O 1
ATOM 674 N N . GLN A 1 84 ? -20.088 -2.909 -1.671 1.00 66.12 84 GLN A N 1
ATOM 675 C CA . GLN A 1 84 ? -19.188 -3.720 -0.853 1.00 66.12 84 GLN A CA 1
ATOM 676 C C . GLN A 1 84 ? -18.002 -4.159 -1.705 1.00 66.12 84 GLN A C 1
ATOM 678 O O . GLN A 1 84 ? -18.136 -5.004 -2.595 1.00 66.12 84 GLN A O 1
ATOM 683 N N . LEU A 1 85 ? -16.837 -3.576 -1.430 1.00 61.75 85 LEU A N 1
ATOM 684 C CA . LEU A 1 85 ? -15.584 -3.989 -2.042 1.00 61.75 85 LEU A CA 1
ATOM 685 C C . LEU A 1 85 ? -15.267 -5.415 -1.605 1.00 61.75 85 LEU A C 1
ATOM 687 O O . LEU A 1 85 ? -14.824 -5.667 -0.488 1.00 61.75 85 LEU A O 1
ATOM 691 N N . LYS A 1 86 ? -15.513 -6.368 -2.502 1.00 62.47 86 LYS A N 1
ATOM 692 C CA . LYS A 1 86 ? -15.074 -7.741 -2.297 1.00 62.47 86 LYS A CA 1
ATOM 693 C C . LYS A 1 86 ? -13.562 -7.778 -2.447 1.00 62.47 86 LYS A C 1
ATOM 695 O O . LYS A 1 86 ? -13.031 -7.387 -3.483 1.00 62.47 86 LYS A O 1
ATOM 700 N N . TYR A 1 87 ? -12.882 -8.280 -1.423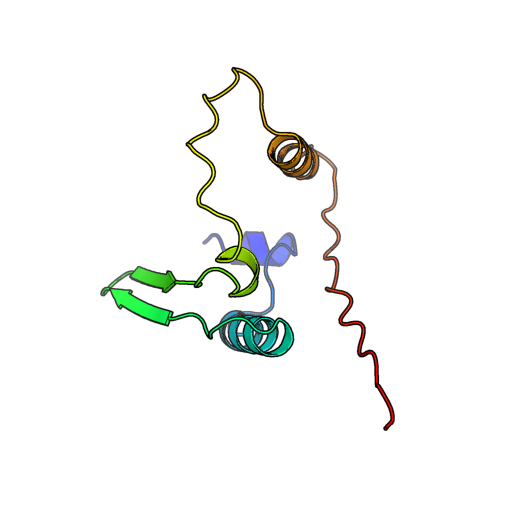 1.00 57.50 87 TYR A N 1
ATOM 701 C CA . TYR A 1 87 ? -11.476 -8.638 -1.526 1.00 57.50 87 TYR A CA 1
ATOM 702 C C . TYR A 1 87 ? -11.307 -9.675 -2.644 1.00 57.50 87 TYR A C 1
ATOM 704 O O . TYR A 1 87 ? -11.746 -10.821 -2.523 1.00 57.50 87 TYR A O 1
ATOM 712 N N . ILE A 1 88 ? -10.704 -9.255 -3.753 1.00 61.50 88 ILE A N 1
ATOM 713 C CA . ILE A 1 88 ? -10.334 -10.146 -4.847 1.00 61.50 88 ILE A CA 1
ATOM 714 C C . ILE A 1 88 ? -8.963 -10.710 -4.485 1.00 61.50 88 ILE A C 1
ATOM 716 O O . ILE A 1 88 ? -7.973 -9.978 -4.484 1.00 61.50 88 ILE A O 1
ATOM 720 N N . ARG A 1 89 ? -8.897 -12.005 -4.151 1.00 45.84 89 ARG A N 1
ATOM 721 C CA . ARG A 1 89 ? -7.602 -12.693 -4.074 1.00 45.84 89 ARG A CA 1
ATOM 722 C C . ARG A 1 89 ? -6.950 -12.624 -5.456 1.00 45.84 89 ARG A C 1
ATOM 724 O O . ARG A 1 89 ? -7.629 -12.961 -6.428 1.00 45.84 89 ARG A O 1
ATOM 731 N N . PRO A 1 90 ? -5.674 -12.223 -5.564 1.00 46.50 90 PRO A N 1
ATOM 732 C CA . PRO A 1 90 ? -4.968 -12.330 -6.827 1.00 46.50 90 PRO A CA 1
ATOM 733 C C . PRO A 1 90 ? -4.967 -13.797 -7.266 1.00 46.50 90 PRO A C 1
ATOM 735 O O . PRO A 1 90 ? -4.639 -14.690 -6.482 1.00 46.50 90 PRO A O 1
ATOM 738 N N . ILE A 1 91 ? -5.391 -14.045 -8.505 1.00 50.44 91 ILE A N 1
ATOM 739 C CA . ILE A 1 91 ? -5.282 -15.361 -9.128 1.00 50.44 91 ILE A CA 1
ATOM 740 C C . ILE A 1 91 ? -3.796 -15.553 -9.420 1.00 50.44 91 ILE A C 1
ATOM 742 O O . ILE A 1 91 ? -3.267 -15.006 -10.384 1.00 50.44 91 ILE A O 1
ATOM 746 N N . VAL A 1 92 ? -3.105 -16.286 -8.551 1.00 50.06 92 VAL A N 1
ATOM 747 C CA . VAL A 1 92 ? -1.773 -16.802 -8.863 1.00 50.06 92 VAL A CA 1
ATOM 748 C C . VAL A 1 92 ? -2.001 -18.025 -9.748 1.00 50.06 92 VAL A C 1
ATOM 750 O O . VAL A 1 92 ? -2.168 -19.137 -9.249 1.00 50.06 92 VAL A O 1
ATOM 753 N N . GLU A 1 93 ? -2.107 -17.824 -11.064 1.00 44.50 93 GLU A N 1
ATOM 754 C CA . GLU A 1 93 ? -2.057 -18.937 -12.014 1.00 44.50 93 GLU A CA 1
ATOM 755 C C . GLU A 1 93 ? -0.639 -19.517 -11.981 1.00 44.50 93 GLU A C 1
ATOM 757 O O . GLU A 1 93 ? 0.276 -19.046 -12.652 1.00 44.50 93 GLU A O 1
ATOM 762 N N . LEU A 1 94 ? -0.446 -20.542 -11.150 1.00 45.50 94 LEU A N 1
ATOM 763 C CA . LEU A 1 94 ? 0.696 -21.442 -11.234 1.00 45.50 94 LEU A CA 1
ATOM 764 C C . LEU A 1 94 ? 0.566 -22.236 -12.539 1.00 45.50 94 LEU A C 1
ATOM 766 O O . LEU A 1 94 ? 0.083 -23.368 -12.545 1.00 45.50 94 LEU A O 1
ATOM 770 N N . THR A 1 95 ? 0.997 -21.663 -13.661 1.00 41.06 95 THR A N 1
ATOM 771 C CA . THR A 1 95 ? 1.309 -22.464 -14.844 1.00 41.06 95 THR A CA 1
ATOM 772 C C . THR A 1 95 ? 2.559 -23.280 -14.535 1.00 41.06 95 THR A C 1
ATOM 774 O O . TH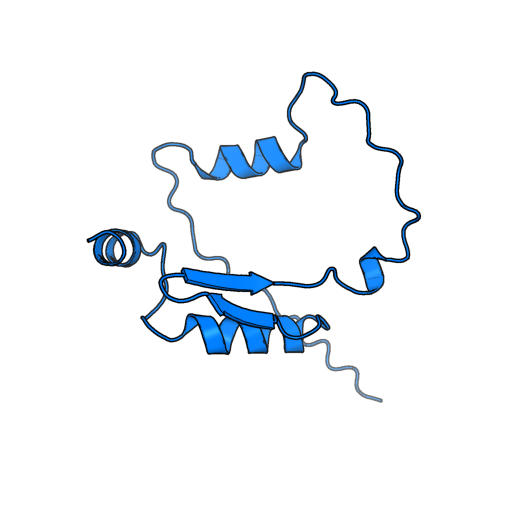R A 1 95 ? 3.688 -22.831 -14.723 1.00 41.06 95 THR A O 1
ATOM 777 N N . SER A 1 96 ? 2.337 -24.485 -14.009 1.00 42.38 96 SER A N 1
ATOM 778 C CA . SER A 1 96 ? 3.309 -25.572 -13.995 1.00 42.38 96 SER A CA 1
ATOM 779 C C . SER A 1 96 ? 3.641 -25.918 -15.445 1.00 42.38 96 SER A C 1
ATOM 781 O O . SER A 1 96 ? 2.891 -26.627 -16.113 1.00 42.38 96 SER A O 1
ATOM 783 N N . ILE A 1 97 ? 4.752 -25.386 -15.952 1.00 49.00 97 ILE A N 1
ATOM 784 C CA . ILE A 1 97 ? 5.380 -25.923 -17.155 1.00 49.00 97 ILE A CA 1
ATOM 785 C C . ILE A 1 97 ? 6.243 -27.112 -16.727 1.00 49.00 97 ILE A C 1
ATOM 787 O O . ILE A 1 97 ? 7.289 -26.961 -16.104 1.00 49.00 97 ILE A O 1
ATOM 791 N N . HIS A 1 98 ? 5.723 -28.308 -16.993 1.00 38.97 98 HIS A N 1
ATOM 792 C CA . HIS A 1 98 ? 6.509 -29.534 -17.049 1.00 38.97 98 HIS A CA 1
ATOM 793 C C . HIS A 1 98 ? 7.465 -29.449 -18.246 1.00 38.97 98 HIS A C 1
ATOM 795 O O . HIS A 1 98 ? 7.035 -29.092 -19.346 1.00 38.97 98 HIS A O 1
ATOM 801 N N . GLY A 1 99 ? 8.727 -29.812 -18.024 1.00 34.97 99 GLY A N 1
ATOM 802 C CA . GLY A 1 99 ? 9.771 -29.954 -19.038 1.00 34.97 99 GLY A CA 1
ATOM 803 C C . GLY A 1 99 ? 11.093 -30.309 -18.390 1.00 34.97 99 GLY A C 1
ATOM 804 O O . GLY A 1 99 ? 11.782 -29.360 -17.965 1.00 34.97 99 GLY A O 1
#

Mean predicted aligned error: 14.67 Å